Protein AF-A0A8T4UUT8-F1 (afdb_monomer)

Sequence (46 aa):
MNNKYKIFTTEQFDLDFKDLDNSIKIQIEDEIEQLEKNPYVEKPLG

Radius of gyra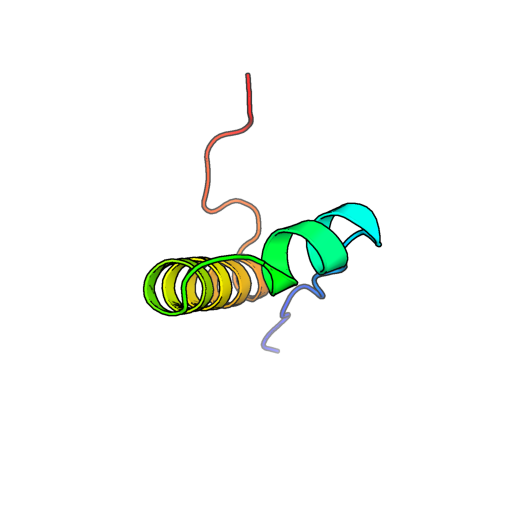tion: 12.12 Å; Cα contacts (8 Å, |Δi|>4): 20; chains: 1; bounding box: 28×22×33 Å

Mean predicted aligned error: 4.8 Å

Structure (mmCIF, N/CA/C/O backbone):
data_AF-A0A8T4UUT8-F1
#
_entry.id   AF-A0A8T4UUT8-F1
#
loop_
_atom_site.group_PDB
_atom_site.id
_atom_site.type_symbol
_atom_site.label_atom_id
_atom_site.label_alt_id
_atom_site.label_comp_id
_atom_site.label_asym_id
_atom_site.label_entity_id
_atom_site.label_seq_id
_atom_site.pdbx_PDB_ins_code
_atom_site.Cartn_x
_atom_site.Cartn_y
_atom_site.Cartn_z
_atom_site.occupancy
_atom_site.B_iso_or_equiv
_atom_site.auth_seq_id
_atom_site.auth_comp_id
_atom_site.auth_asym_id
_atom_site.auth_atom_id
_atom_site.pdbx_PDB_model_num
ATOM 1 N N . MET A 1 1 ? -7.959 1.737 23.852 1.00 48.38 1 MET A N 1
ATOM 2 C CA . MET A 1 1 ? -7.881 0.750 22.755 1.00 48.38 1 MET A CA 1
ATOM 3 C C . MET A 1 1 ? -7.516 1.519 21.499 1.00 48.38 1 MET A C 1
ATOM 5 O O . MET A 1 1 ? -8.300 2.370 21.103 1.00 48.38 1 MET A O 1
ATOM 9 N N . ASN A 1 2 ? -6.322 1.310 20.935 1.00 58.69 2 ASN A N 1
ATOM 10 C CA . ASN A 1 2 ? -6.004 1.851 19.610 1.00 58.69 2 ASN A CA 1
ATOM 11 C C . ASN A 1 2 ? -6.723 0.972 18.586 1.00 58.69 2 ASN A C 1
ATOM 13 O O . ASN A 1 2 ? -6.200 -0.068 18.194 1.00 58.69 2 ASN A O 1
ATOM 17 N N . ASN A 1 3 ? -7.943 1.353 18.215 1.00 67.75 3 ASN A N 1
ATOM 18 C CA . ASN A 1 3 ? -8.652 0.708 17.117 1.00 67.75 3 ASN A CA 1
ATOM 19 C C . ASN A 1 3 ? -8.006 1.169 15.812 1.00 67.75 3 ASN A C 1
ATOM 21 O O . ASN A 1 3 ? -8.435 2.157 15.225 1.00 67.75 3 ASN A O 1
ATOM 25 N N . LYS A 1 4 ? -6.940 0.479 15.402 1.00 84.75 4 LYS A N 1
ATOM 26 C CA . LYS A 1 4 ? -6.427 0.601 14.044 1.00 84.75 4 LYS A CA 1
ATOM 27 C C . LYS A 1 4 ? -7.373 -0.115 13.086 1.00 84.75 4 LYS A C 1
ATOM 29 O O . LYS A 1 4 ? -7.831 -1.224 13.371 1.00 84.75 4 LYS A O 1
ATOM 34 N N . TYR A 1 5 ? -7.643 0.511 11.955 1.00 89.50 5 TYR A N 1
ATOM 35 C CA . TYR A 1 5 ? -8.300 -0.117 10.824 1.00 89.50 5 TYR A CA 1
ATOM 36 C C . TYR A 1 5 ? -7.312 -1.044 10.128 1.00 89.50 5 TYR A C 1
ATOM 38 O O . TYR A 1 5 ? -6.121 -0.752 10.043 1.00 89.50 5 TYR A O 1
ATOM 46 N N . LYS A 1 6 ? -7.811 -2.178 9.639 1.00 91.44 6 LYS A N 1
ATOM 47 C CA . LYS A 1 6 ? -7.015 -3.090 8.825 1.00 91.44 6 LYS A CA 1
ATOM 48 C C . LYS A 1 6 ? -7.183 -2.712 7.360 1.00 91.44 6 LYS A C 1
ATOM 50 O O . LYS A 1 6 ? -8.310 -2.687 6.869 1.00 91.44 6 LYS A O 1
ATOM 55 N N . ILE A 1 7 ? -6.069 -2.444 6.689 1.00 90.31 7 ILE A N 1
ATOM 56 C CA . ILE A 1 7 ? -6.038 -2.150 5.258 1.00 90.31 7 ILE A CA 1
ATOM 57 C C . ILE A 1 7 ? -5.889 -3.458 4.482 1.00 90.31 7 ILE A C 1
ATOM 59 O O . ILE A 1 7 ? -5.158 -4.363 4.888 1.00 90.31 7 ILE A O 1
ATOM 63 N N . PHE A 1 8 ? -6.627 -3.561 3.382 1.00 93.75 8 PHE A N 1
ATOM 64 C CA . PHE A 1 8 ? -6.537 -4.660 2.434 1.00 93.75 8 PHE A CA 1
ATOM 65 C C . PHE A 1 8 ? -6.339 -4.068 1.046 1.00 93.75 8 PHE A C 1
ATOM 67 O O . PHE A 1 8 ? -7.052 -3.139 0.665 1.00 93.75 8 PHE A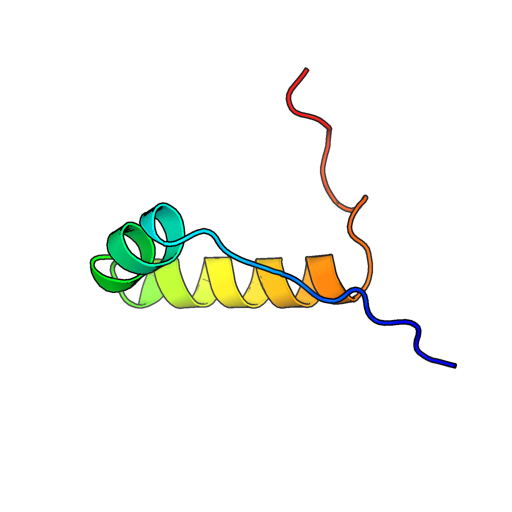 O 1
ATOM 74 N N . THR A 1 9 ? -5.380 -4.611 0.311 1.00 94.31 9 THR A N 1
ATOM 75 C CA . 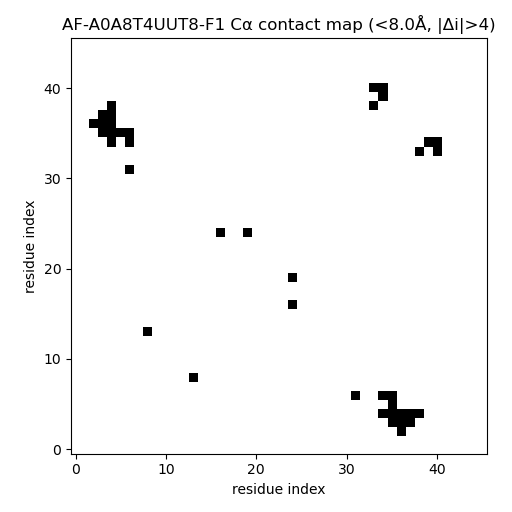THR A 1 9 ? -5.081 -4.230 -1.066 1.00 94.31 9 THR A CA 1
ATOM 76 C C . THR A 1 9 ? -5.655 -5.261 -2.029 1.00 94.31 9 THR A C 1
ATOM 78 O O . THR A 1 9 ? -6.017 -6.379 -1.649 1.00 94.31 9 THR A O 1
ATOM 81 N N . THR A 1 10 ? -5.812 -4.857 -3.284 1.00 97.25 10 THR A N 1
ATOM 82 C CA . THR A 1 10 ? -6.167 -5.769 -4.370 1.00 97.25 10 THR A CA 1
ATOM 83 C C . THR A 1 10 ? -4.899 -6.311 -5.013 1.00 97.25 10 THR A C 1
ATOM 85 O O . THR A 1 10 ? -3.855 -5.665 -4.979 1.00 97.25 10 THR A O 1
ATOM 88 N N . GLU A 1 11 ? -5.011 -7.452 -5.691 1.00 97.88 11 GLU A N 1
ATOM 89 C CA . GLU A 1 11 ? -3.898 -7.998 -6.477 1.00 97.88 11 GLU A CA 1
ATOM 90 C C . GLU A 1 11 ? -3.384 -6.987 -7.514 1.00 97.88 11 GLU A C 1
ATOM 92 O O . GLU A 1 11 ? -2.180 -6.872 -7.720 1.00 97.88 11 GLU A O 1
ATOM 97 N N . GLN A 1 12 ? -4.287 -6.212 -8.129 1.00 97.44 12 GLN A N 1
ATOM 98 C CA . GLN A 1 12 ? -3.910 -5.169 -9.085 1.00 97.44 12 GLN A CA 1
ATOM 99 C C . GLN A 1 12 ? -3.074 -4.069 -8.423 1.00 97.44 12 GLN A C 1
ATOM 101 O O . GLN A 1 12 ? -2.044 -3.688 -8.968 1.00 97.44 12 GLN A O 1
ATOM 106 N N . PHE A 1 13 ? -3.476 -3.605 -7.235 1.00 96.62 13 PHE A N 1
ATOM 107 C CA . PHE A 1 13 ? -2.686 -2.633 -6.484 1.00 96.62 13 PHE A CA 1
ATOM 108 C C . PHE A 1 13 ? -1.299 -3.186 -6.158 1.00 96.62 13 PHE A C 1
ATOM 110 O O . PHE A 1 13 ? -0.318 -2.482 -6.349 1.00 96.62 13 PHE A O 1
ATOM 117 N N . ASP A 1 14 ? -1.200 -4.438 -5.708 1.00 96.06 14 ASP A N 1
ATOM 118 C CA . ASP A 1 14 ? 0.088 -5.036 -5.342 1.00 96.06 14 ASP A CA 1
ATOM 119 C C . ASP A 1 14 ? 1.038 -5.140 -6.550 1.00 96.06 14 ASP A C 1
ATOM 121 O O . ASP A 1 14 ? 2.245 -4.913 -6.416 1.00 96.06 14 ASP A O 1
ATOM 125 N N . LEU A 1 15 ? 0.498 -5.459 -7.733 1.00 97.19 15 LEU A N 1
ATOM 126 C CA . LEU A 1 15 ? 1.250 -5.479 -8.990 1.00 97.19 15 LEU A CA 1
ATOM 127 C C . LEU A 1 15 ? 1.734 -4.078 -9.369 1.00 97.19 15 LEU A C 1
ATOM 129 O O . LEU A 1 15 ? 2.931 -3.893 -9.583 1.00 97.19 15 LEU A O 1
ATOM 133 N N . ASP A 1 16 ? 0.830 -3.099 -9.387 1.00 97.12 16 ASP A N 1
ATOM 134 C CA . ASP A 1 16 ? 1.155 -1.722 -9.762 1.00 97.12 16 ASP A CA 1
ATOM 135 C C . ASP A 1 16 ? 2.158 -1.113 -8.774 1.00 97.12 16 ASP A C 1
ATOM 137 O O . ASP A 1 16 ? 3.155 -0.513 -9.172 1.00 97.12 16 ASP A O 1
ATOM 141 N N . PHE A 1 17 ? 1.945 -1.338 -7.475 1.00 96.12 17 PHE A N 1
ATOM 142 C CA . PHE A 1 17 ? 2.803 -0.854 -6.401 1.00 96.12 17 PHE A CA 1
ATOM 143 C C . PHE A 1 17 ? 4.223 -1.398 -6.521 1.00 96.12 17 PHE A C 1
ATOM 145 O O . PHE A 1 17 ? 5.185 -0.659 -6.316 1.00 96.12 17 PHE A O 1
ATOM 152 N N . LYS A 1 18 ? 4.388 -2.675 -6.886 1.00 95.81 18 LYS A N 1
ATOM 153 C CA . LYS A 1 18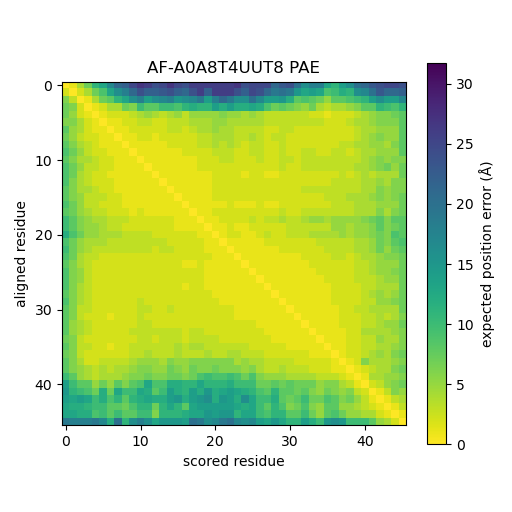 ? 5.706 -3.305 -7.035 1.00 95.81 18 LYS A CA 1
ATOM 154 C C . LYS A 1 18 ? 6.577 -2.609 -8.080 1.00 95.81 18 LYS A C 1
ATOM 156 O O . LYS A 1 18 ? 7.793 -2.532 -7.871 1.00 95.81 18 LYS A O 1
ATOM 161 N N . ASP A 1 19 ? 5.979 -2.070 -9.133 1.00 96.50 19 ASP A N 1
ATOM 162 C CA . ASP A 1 19 ? 6.698 -1.450 -10.247 1.00 96.50 19 ASP A CA 1
ATOM 163 C C . ASP A 1 19 ? 6.992 0.047 -10.024 1.00 96.50 19 ASP A C 1
ATOM 165 O O . ASP A 1 19 ? 7.730 0.652 -10.802 1.00 96.50 19 ASP A O 1
ATOM 169 N N . LEU A 1 20 ? 6.493 0.645 -8.933 1.00 95.88 20 LEU A N 1
ATOM 170 C CA . LEU A 1 20 ? 6.739 2.053 -8.602 1.00 95.88 20 LEU A CA 1
ATOM 171 C C . LEU A 1 20 ? 8.176 2.334 -8.140 1.00 95.88 20 LEU A C 1
ATOM 173 O O . LEU A 1 20 ? 8.845 1.505 -7.505 1.00 95.88 20 LEU A O 1
ATOM 177 N N . ASP A 1 21 ? 8.610 3.573 -8.378 1.00 97.12 21 ASP A N 1
ATOM 178 C CA . ASP A 1 21 ? 9.838 4.123 -7.815 1.00 97.12 21 ASP A CA 1
ATOM 179 C C . ASP A 1 21 ? 9.805 4.124 -6.284 1.00 97.12 21 ASP A C 1
ATOM 181 O O . ASP A 1 21 ? 8.774 4.357 -5.649 1.00 97.12 21 ASP A O 1
ATOM 185 N N . ASN A 1 22 ? 10.973 3.923 -5.671 1.00 96.06 22 ASN A N 1
ATOM 186 C CA . ASN A 1 22 ? 11.086 3.802 -4.217 1.00 96.06 22 ASN A CA 1
ATOM 187 C C . ASN A 1 22 ? 10.596 5.053 -3.464 1.00 96.06 22 ASN A C 1
ATOM 189 O O . ASN A 1 22 ? 10.041 4.941 -2.378 1.00 96.06 22 ASN A O 1
ATOM 193 N N . SER A 1 23 ? 10.775 6.245 -4.039 1.00 96.81 23 SER A N 1
ATOM 194 C CA . SER A 1 23 ? 10.280 7.494 -3.446 1.00 96.81 23 SER A CA 1
ATOM 195 C C . SER A 1 23 ? 8.754 7.560 -3.397 1.00 96.81 23 SER A C 1
ATOM 197 O O . SER A 1 23 ? 8.2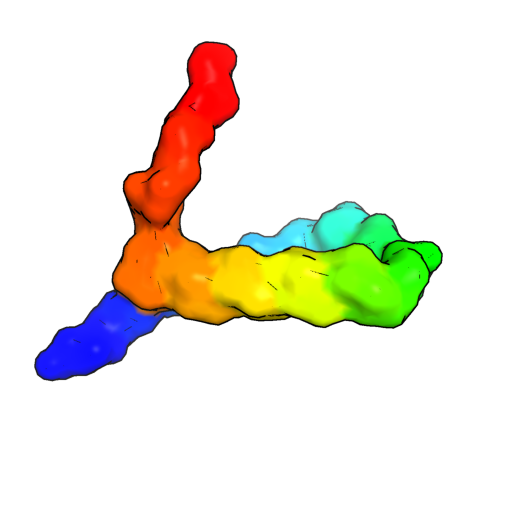06 8.092 -2.437 1.00 96.81 23 SER A O 1
ATOM 199 N N . ILE A 1 24 ? 8.078 7.018 -4.412 1.00 95.94 24 ILE A N 1
ATOM 200 C CA . ILE A 1 24 ? 6.616 6.966 -4.487 1.00 95.94 24 ILE A CA 1
ATOM 201 C C . ILE A 1 24 ? 6.093 5.898 -3.523 1.00 95.94 24 ILE A C 1
ATOM 203 O O . ILE A 1 24 ? 5.137 6.148 -2.797 1.00 95.94 24 ILE A O 1
ATOM 207 N N . LYS A 1 25 ? 6.764 4.741 -3.449 1.00 96.94 25 LYS A N 1
ATOM 208 C CA . LYS A 1 25 ? 6.420 3.673 -2.496 1.00 96.94 25 LYS A CA 1
ATOM 209 C C . LYS A 1 25 ? 6.396 4.165 -1.052 1.00 96.94 25 LYS A C 1
ATOM 211 O O . LYS A 1 25 ? 5.418 3.915 -0.362 1.00 96.94 25 LYS A O 1
ATOM 216 N N . ILE A 1 26 ? 7.419 4.916 -0.636 1.00 97.12 26 ILE A N 1
ATOM 217 C CA . ILE A 1 26 ? 7.493 5.481 0.722 1.00 97.12 26 ILE A CA 1
ATOM 218 C C . ILE A 1 26 ? 6.296 6.402 1.005 1.00 97.12 26 ILE A C 1
ATOM 220 O O . ILE A 1 26 ? 5.687 6.297 2.062 1.00 97.12 26 ILE A O 1
ATOM 224 N N . GLN A 1 27 ? 5.917 7.263 0.053 1.00 96.06 27 GLN A N 1
ATOM 225 C CA . GLN A 1 27 ? 4.768 8.164 0.230 1.00 96.06 27 GLN A CA 1
ATOM 226 C C . GLN A 1 27 ? 3.458 7.388 0.414 1.00 96.06 27 GLN A C 1
ATOM 228 O O . GLN A 1 27 ? 2.666 7.705 1.296 1.00 96.06 27 GLN A O 1
ATOM 233 N N . ILE A 1 28 ? 3.255 6.338 -0.382 1.00 94.75 28 ILE A N 1
ATOM 234 C CA . ILE A 1 28 ? 2.067 5.483 -0.289 1.00 94.75 28 ILE A CA 1
ATOM 235 C C . ILE A 1 28 ? 2.050 4.699 1.034 1.00 94.75 28 ILE A C 1
ATOM 237 O O . ILE A 1 28 ? 0.995 4.559 1.647 1.00 94.75 28 ILE A O 1
ATOM 241 N N . GLU A 1 29 ? 3.194 4.191 1.500 1.00 94.94 29 GLU A N 1
ATOM 242 C CA . GLU A 1 29 ? 3.295 3.506 2.798 1.00 94.94 29 GLU A CA 1
ATOM 243 C C . GLU A 1 29 ? 2.941 4.441 3.965 1.00 94.94 29 GLU A C 1
ATOM 245 O O . GLU A 1 29 ? 2.189 4.044 4.862 1.00 94.94 29 GLU A O 1
ATOM 250 N N . ASP A 1 30 ? 3.405 5.693 3.917 1.00 93.50 30 ASP A N 1
ATOM 251 C CA . ASP A 1 30 ? 3.063 6.720 4.904 1.00 93.50 30 ASP A CA 1
ATOM 252 C C . ASP A 1 30 ? 1.549 7.011 4.908 1.00 93.50 30 ASP A C 1
ATOM 254 O O . ASP A 1 30 ? 0.930 7.107 5.973 1.00 93.50 30 ASP A O 1
ATOM 258 N N . GLU A 1 31 ? 0.923 7.106 3.730 1.00 91.31 31 GLU A N 1
ATOM 259 C CA . GLU A 1 31 ? -0.528 7.285 3.595 1.00 91.31 31 GLU A CA 1
ATOM 260 C C . GLU A 1 31 ? -1.314 6.082 4.138 1.00 91.31 31 GLU A C 1
ATOM 262 O O . GLU A 1 31 ? -2.277 6.265 4.890 1.00 91.31 31 GLU A O 1
ATOM 267 N N . ILE A 1 32 ? -0.880 4.850 3.844 1.00 91.75 32 ILE A N 1
ATOM 268 C CA . ILE A 1 32 ? -1.484 3.626 4.396 1.00 91.75 32 ILE A CA 1
ATOM 269 C C . ILE A 1 32 ? -1.441 3.655 5.930 1.00 91.75 32 ILE A C 1
ATOM 271 O O . ILE A 1 32 ? -2.444 3.337 6.575 1.00 91.75 32 ILE A O 1
ATOM 275 N N . GLU A 1 33 ? -0.335 4.098 6.537 1.00 91.00 33 GLU A N 1
ATOM 276 C CA . GLU A 1 33 ? -0.230 4.216 7.997 1.00 91.00 33 GLU A CA 1
ATOM 277 C C . GLU A 1 33 ? -1.215 5.250 8.578 1.00 91.00 33 GLU A C 1
ATOM 279 O O . GLU A 1 33 ? -1.748 5.067 9.681 1.00 91.00 33 GLU A O 1
ATOM 284 N N . GLN A 1 34 ? -1.487 6.340 7.852 1.00 90.31 34 GLN A N 1
ATOM 285 C CA . GLN A 1 34 ? -2.519 7.304 8.248 1.00 90.31 34 GLN A CA 1
ATOM 286 C C . GLN A 1 34 ? -3.923 6.703 8.129 1.00 90.31 34 GLN A C 1
ATOM 288 O O . GLN A 1 34 ? -4.735 6.879 9.042 1.00 90.31 34 GLN A O 1
ATOM 293 N N . LEU A 1 35 ? -4.196 5.938 7.070 1.00 89.69 35 LEU A N 1
ATOM 294 C CA . LEU A 1 35 ? -5.481 5.263 6.865 1.00 89.69 35 LEU A CA 1
ATOM 295 C C . LEU A 1 35 ? -5.759 4.198 7.934 1.00 89.69 35 LEU A C 1
ATOM 297 O O . LEU A 1 35 ? -6.900 4.067 8.382 1.00 89.69 35 LEU A O 1
ATOM 301 N N . GLU A 1 36 ? -4.730 3.494 8.424 1.00 91.12 36 GLU A N 1
ATOM 302 C CA . GLU A 1 36 ? -4.865 2.595 9.579 1.00 91.12 36 GLU A CA 1
ATOM 303 C C . GLU A 1 36 ? -5.350 3.331 10.834 1.00 91.12 36 GLU A C 1
ATOM 305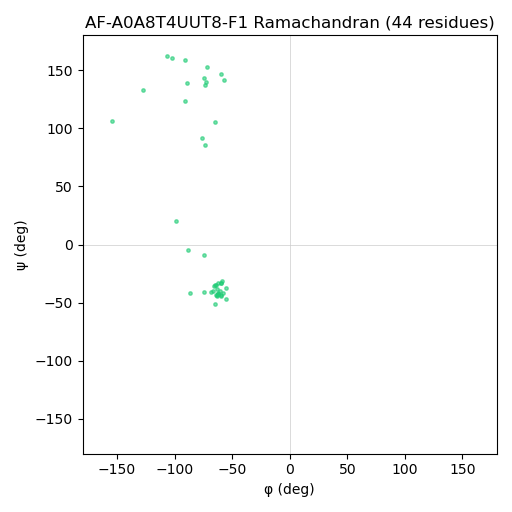 O O . GLU A 1 36 ? -6.020 2.743 11.683 1.00 91.12 36 GLU A O 1
ATOM 310 N N . LYS A 1 37 ? -5.001 4.611 10.997 1.00 91.44 37 LYS A N 1
ATOM 311 C CA . LYS A 1 37 ? -5.395 5.417 12.162 1.00 91.44 37 LYS A CA 1
ATOM 312 C C . LYS A 1 37 ? -6.762 6.065 11.953 1.00 91.44 37 LYS A C 1
ATOM 314 O O . LYS A 1 37 ? -7.565 6.098 12.885 1.00 91.44 37 LYS A O 1
ATOM 319 N N . ASN A 1 38 ? -7.028 6.578 10.753 1.00 90.00 38 ASN A N 1
ATOM 320 C CA . ASN A 1 38 ? -8.283 7.227 10.397 1.00 90.00 38 ASN A CA 1
ATOM 321 C C . ASN A 1 38 ? -8.559 7.134 8.876 1.00 90.00 38 ASN A C 1
ATOM 323 O O . ASN A 1 38 ? -7.974 7.897 8.108 1.00 90.00 38 ASN A O 1
ATOM 327 N N . PRO A 1 39 ? -9.507 6.290 8.427 1.00 85.94 39 PRO A N 1
ATOM 328 C CA . PRO A 1 39 ? -9.813 6.101 7.008 1.00 85.94 39 PRO A CA 1
ATOM 329 C C . PRO A 1 3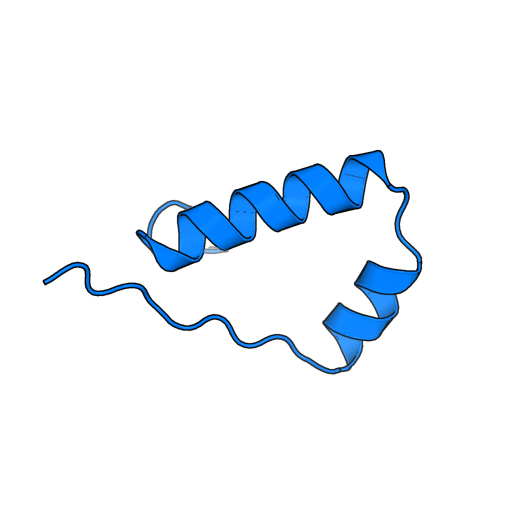9 ? -10.585 7.278 6.396 1.00 85.94 39 PRO A C 1
ATOM 331 O O . PRO A 1 39 ? -10.763 7.332 5.186 1.00 85.94 39 PRO A O 1
ATOM 334 N N . TYR A 1 40 ? -11.045 8.228 7.216 1.00 83.75 40 TYR A N 1
ATOM 335 C CA . TYR A 1 40 ? -11.758 9.430 6.776 1.00 83.75 40 TYR A CA 1
ATOM 336 C C . TYR A 1 40 ? -10.835 10.657 6.695 1.00 83.75 40 TYR A C 1
ATOM 338 O O . TYR A 1 40 ? -11.309 11.789 6.775 1.00 83.75 40 TYR A O 1
ATOM 346 N N . VAL A 1 41 ? -9.513 10.448 6.617 1.00 78.75 41 VAL A N 1
ATOM 347 C CA . VAL A 1 41 ? -8.517 11.527 6.474 1.00 78.75 41 VAL A CA 1
ATOM 348 C C . VAL A 1 41 ? -8.700 12.298 5.167 1.00 78.75 41 VAL A C 1
ATOM 350 O O . VAL A 1 41 ? -8.496 13.512 5.147 1.00 78.75 41 VAL A O 1
ATOM 353 N N . GLU A 1 42 ? -9.133 11.623 4.104 1.00 77.25 42 GLU A N 1
ATOM 354 C CA . GLU A 1 42 ? -9.253 12.221 2.778 1.00 77.25 42 GLU A CA 1
ATOM 355 C C . GLU A 1 42 ? -10.696 12.484 2.348 1.00 77.25 42 GLU A C 1
ATOM 357 O O . GLU A 1 42 ? -11.665 11.955 2.900 1.0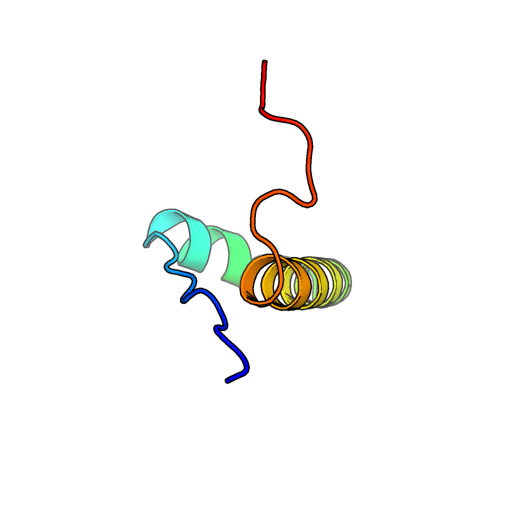0 77.25 42 GLU A O 1
ATOM 362 N N . LYS A 1 43 ? -10.840 13.352 1.341 1.00 77.25 43 LYS A N 1
ATOM 363 C CA . LYS A 1 43 ? -12.141 13.648 0.743 1.00 77.25 43 LYS A CA 1
ATOM 364 C C . LYS A 1 43 ? -12.594 12.454 -0.099 1.00 77.25 43 LYS A C 1
ATOM 366 O O . LYS A 1 43 ? -11.777 11.899 -0.829 1.00 77.25 43 LYS A O 1
ATOM 371 N N . PRO A 1 44 ? -13.889 12.099 -0.064 1.00 78.44 44 PRO A N 1
ATOM 372 C CA . PRO A 1 44 ? -14.416 11.113 -0.992 1.00 78.44 44 PRO A CA 1
ATOM 373 C C . PRO A 1 44 ? -14.162 11.571 -2.431 1.00 78.44 44 PRO A C 1
ATOM 375 O O . PRO A 1 44 ? -14.277 12.761 -2.745 1.00 78.44 44 PRO A O 1
ATOM 378 N N . LEU A 1 45 ? -13.826 10.614 -3.292 1.00 74.69 45 LEU A N 1
ATOM 379 C CA . LEU A 1 45 ? -13.836 10.805 -4.737 1.00 74.69 45 LEU A CA 1
ATOM 380 C C . LEU A 1 45 ? -15.305 11.054 -5.118 1.00 74.69 45 LE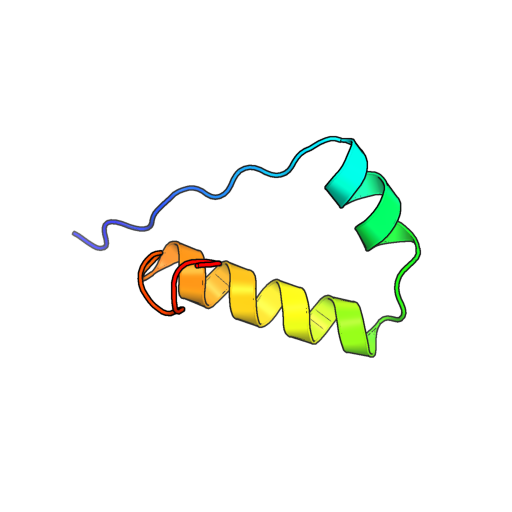U A C 1
ATOM 382 O O . LEU A 1 45 ? -16.131 10.156 -4.965 1.00 74.69 45 LEU A O 1
ATOM 386 N N . GLY A 1 46 ? -15.618 12.318 -5.415 1.00 57.22 46 GLY A N 1
ATOM 387 C CA . GLY A 1 46 ? -16.980 12.863 -5.495 1.00 57.22 46 GLY A CA 1
ATOM 388 C C . GLY A 1 46 ? -17.893 12.231 -6.533 1.00 57.22 46 GLY A C 1
ATOM 389 O O . GLY A 1 46 ? -17.386 11.610 -7.492 1.00 57.22 46 GLY A O 1
#

Secondary structure (DSSP, 8-state):
---PPPP---HHHHHHHHHS-HHHHHHHHHHHHHHHH-TTSS----

Solvent-accessible surface area (backbone atoms only — not comparable to full-atom values): 2999 Å² total; per-residue (Å²): 132,88,72,61,50,85,86,82,82,50,73,67,54,57,55,57,55,68,73,49,57,70,74,58,48,53,54,51,53,54,50,51,57,46,36,23,67,42,75,75,78,62,80,76,88,126

pLDDT: mean 88.74, std 11.44, range [48.38, 97.88]

Foldseek 3Di:
DQQFDDDDDDPVCVVVLVPDDPVVNVVVVVVVVVCRRPVPPDDPPD